Protein AF-A0A7Y0X6A6-F1 (afdb_monomer_lite)

Organism: Vibrio parahaemolyticus (NCBI:txid670)

Secondary structure (DSSP, 8-state):
-TT------PPSTTHHHHHHHHHTT---HHHHHHHHHHHHHHHHHHHTTSSS-HHHHHHHHHHHHHHHHHHHHHHHH-

Sequence (78 aa):
NPDTRLVVSSACSGVTNLLVELANGVQAQERRNQILSQLAEIHDAILNQLQDASETAAEVYALLDTVTTLAEAASIQA

pLDDT: mean 93.64, std 5.7, range [75.69, 98.12]

InterPro domains:
  IPR036393 Acetylglutamate kinase-like superfamily [SSF53633] (4-68)
  IPR042199 Aspartokinase/Bifunctional aspartokinase/homoserine dehydrogenase, catalytic domain [G3DSA:1.20.120.1320] (13-78)

Structure (mmCIF, N/CA/C/O backbone):
data_AF-A0A7Y0X6A6-F1
#
_entry.id   AF-A0A7Y0X6A6-F1
#
loop_
_atom_site.group_PDB
_atom_site.id
_atom_site.type_symbol
_atom_site.label_atom_id
_atom_site.label_alt_id
_atom_site.label_comp_id
_atom_site.label_asym_id
_atom_site.label_entity_id
_atom_site.label_seq_id
_atom_site.pdbx_PDB_ins_code
_atom_site.Cartn_x
_atom_site.Cartn_y
_atom_site.Cartn_z
_atom_site.occupancy
_atom_site.B_iso_or_equiv
_atom_site.auth_seq_id
_atom_site.auth_comp_id
_atom_site.auth_asym_id
_atom_site.auth_atom_id
_atom_site.pdbx_PDB_model_num
ATOM 1 N N . ASN A 1 1 ? 18.867 10.148 -19.735 1.00 76.31 1 ASN A N 1
ATOM 2 C CA . ASN A 1 1 ? 19.929 11.169 -19.671 1.00 76.31 1 ASN A CA 1
ATOM 3 C C . ASN A 1 1 ? 21.138 10.494 -19.027 1.00 76.31 1 ASN A C 1
ATOM 5 O O . ASN A 1 1 ? 21.012 10.091 -17.877 1.00 76.31 1 ASN A O 1
ATOM 9 N N . PRO A 1 2 ? 22.227 10.252 -19.775 1.00 79.94 2 PRO A N 1
ATOM 10 C CA . PRO A 1 2 ? 23.385 9.489 -19.296 1.00 79.94 2 PRO A CA 1
ATOM 11 C C . PRO A 1 2 ? 24.136 10.147 -18.122 1.00 79.94 2 PRO A C 1
ATOM 13 O O . PRO A 1 2 ? 24.872 9.453 -17.428 1.00 79.94 2 PRO A O 1
ATOM 16 N N . ASP A 1 3 ? 23.896 11.433 -17.840 1.00 93.56 3 ASP A N 1
ATOM 17 C CA . ASP A 1 3 ? 24.492 12.149 -16.701 1.00 93.56 3 ASP A CA 1
ATOM 18 C C . ASP A 1 3 ? 23.643 12.074 -15.417 1.00 93.56 3 ASP A C 1
ATOM 20 O O . ASP A 1 3 ? 24.063 12.531 -14.350 1.00 93.56 3 ASP A O 1
ATOM 24 N N . THR A 1 4 ? 22.436 11.497 -15.478 1.00 86.62 4 THR A N 1
ATOM 25 C CA . THR A 1 4 ? 21.575 11.351 -14.297 1.00 86.62 4 THR A CA 1
ATOM 26 C C . THR A 1 4 ? 22.129 10.271 -13.371 1.00 86.62 4 THR A C 1
ATOM 28 O O . THR A 1 4 ? 21.997 9.080 -13.632 1.00 86.62 4 THR A O 1
ATOM 31 N N . ARG A 1 5 ? 22.727 10.704 -12.257 1.00 90.50 5 ARG A N 1
ATOM 32 C CA . ARG A 1 5 ? 23.292 9.827 -11.215 1.00 90.50 5 ARG A CA 1
ATOM 33 C C . ARG A 1 5 ? 22.371 9.578 -10.022 1.00 90.50 5 ARG A C 1
ATOM 35 O O . ARG A 1 5 ? 22.670 8.723 -9.198 1.00 90.50 5 ARG A O 1
ATOM 42 N N . LEU A 1 6 ? 21.286 10.339 -9.914 1.00 87.69 6 LEU A N 1
ATOM 43 C CA . LEU A 1 6 ? 20.326 10.257 -8.822 1.00 87.69 6 LEU A CA 1
ATOM 44 C C . LEU A 1 6 ? 18.917 10.398 -9.384 1.00 87.69 6 LEU A C 1
ATOM 46 O O . LEU A 1 6 ? 18.638 11.324 -10.145 1.00 87.69 6 LEU A O 1
ATOM 50 N N . VAL A 1 7 ? 18.038 9.496 -8.966 1.00 86.75 7 VAL A N 1
ATOM 51 C CA . VAL A 1 7 ? 16.604 9.568 -9.227 1.00 86.75 7 VAL A CA 1
ATOM 52 C C . VAL A 1 7 ? 15.900 9.564 -7.879 1.00 86.75 7 VAL A C 1
ATOM 54 O O . VAL A 1 7 ? 16.164 8.706 -7.043 1.00 86.75 7 VAL A O 1
ATOM 57 N N . VAL A 1 8 ? 15.020 10.539 -7.665 1.00 85.38 8 VAL A N 1
ATOM 58 C CA . VAL A 1 8 ? 14.131 10.591 -6.502 1.00 85.38 8 VAL A CA 1
ATOM 59 C C . VAL A 1 8 ? 12.743 10.199 -6.987 1.00 85.38 8 VAL A C 1
ATOM 61 O O . VAL A 1 8 ? 12.228 10.817 -7.918 1.00 85.38 8 VAL A O 1
ATOM 64 N N . SER A 1 9 ? 12.149 9.177 -6.372 1.00 83.88 9 SER A N 1
ATOM 65 C CA . SER A 1 9 ? 10.781 8.741 -6.664 1.00 83.88 9 SER A CA 1
ATOM 66 C C . SER A 1 9 ? 9.881 8.960 -5.457 1.00 83.88 9 SER A C 1
ATOM 68 O O . SER A 1 9 ? 10.300 8.774 -4.317 1.00 83.88 9 SER A O 1
ATOM 70 N N . SER A 1 10 ? 8.631 9.336 -5.720 1.00 83.75 10 SER A N 1
ATOM 71 C CA . SER A 1 10 ? 7.548 9.248 -4.735 1.00 83.75 10 SER A CA 1
ATOM 72 C C . SER A 1 10 ? 6.938 7.843 -4.738 1.00 83.75 10 SER A C 1
ATOM 74 O O . SER A 1 10 ? 7.232 7.041 -5.629 1.00 83.75 10 SER A O 1
ATOM 76 N N . ALA A 1 11 ? 6.090 7.552 -3.747 1.00 79.75 11 ALA A N 1
ATOM 77 C CA . ALA A 1 11 ? 5.297 6.326 -3.732 1.00 79.75 11 ALA A CA 1
ATOM 78 C C . ALA A 1 11 ? 4.374 6.241 -4.962 1.00 79.75 11 ALA A C 1
ATOM 80 O O . ALA A 1 11 ? 4.029 7.266 -5.563 1.00 79.75 11 ALA A O 1
ATOM 81 N N . CYS A 1 12 ? 3.958 5.021 -5.315 1.00 81.69 12 CYS A N 1
ATOM 82 C CA . CYS A 1 12 ? 3.006 4.782 -6.399 1.00 81.69 12 CYS A CA 1
ATOM 83 C C . CYS A 1 12 ? 1.738 5.629 -6.190 1.00 81.69 12 CYS A C 1
ATOM 85 O O . CYS A 1 12 ? 1.319 5.864 -5.052 1.00 81.69 12 CYS A O 1
ATOM 87 N N . SER A 1 13 ? 1.132 6.105 -7.282 1.00 79.44 13 SER A N 1
ATOM 88 C CA . SER A 1 13 ? -0.054 6.969 -7.216 1.00 79.44 13 SER A CA 1
ATOM 89 C C . SER A 1 13 ? -1.121 6.370 -6.292 1.00 79.44 13 SER A C 1
ATOM 91 O O . SER A 1 13 ? -1.500 5.213 -6.447 1.00 79.44 13 SER A O 1
ATOM 93 N N . GLY A 1 14 ? -1.579 7.148 -5.309 1.00 81.81 14 GLY A N 1
ATOM 94 C CA . GLY A 1 14 ? -2.600 6.732 -4.343 1.00 81.81 14 GLY A CA 1
ATOM 95 C C . GLY A 1 14 ? -2.090 5.991 -3.100 1.00 81.81 14 GLY A C 1
ATOM 96 O O . GLY A 1 14 ? -2.770 6.048 -2.079 1.00 81.81 14 GLY A O 1
ATOM 97 N N . VAL A 1 15 ? -0.887 5.401 -3.109 1.00 94.00 15 VAL A N 1
ATOM 98 C CA . VAL A 1 15 ? -0.357 4.615 -1.970 1.00 94.00 15 VAL A CA 1
ATOM 99 C C . VAL A 1 15 ? -0.245 5.450 -0.697 1.00 94.00 15 VAL A C 1
ATOM 101 O O . VAL A 1 15 ? -0.705 5.022 0.358 1.00 94.00 15 VAL A O 1
ATOM 104 N N . THR A 1 16 ? 0.295 6.669 -0.782 1.00 94.44 16 THR A N 1
ATOM 105 C CA . THR A 1 16 ? 0.439 7.544 0.394 1.00 94.44 16 THR A CA 1
AT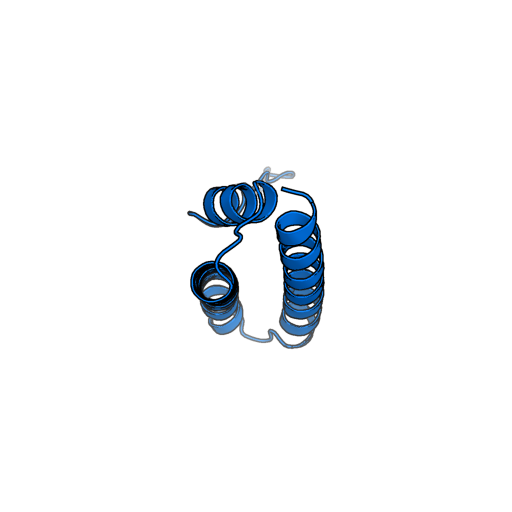OM 106 C C . THR A 1 16 ? -0.903 7.830 1.068 1.00 94.44 16 THR A C 1
ATOM 108 O O . THR A 1 16 ? -0.979 7.820 2.291 1.00 94.44 16 THR A O 1
ATOM 111 N N . ASN A 1 17 ? -1.972 8.040 0.295 1.00 94.31 17 ASN A N 1
ATOM 112 C CA . ASN A 1 17 ? -3.293 8.335 0.857 1.00 94.31 17 ASN A CA 1
ATOM 113 C C . ASN A 1 17 ? -3.879 7.119 1.582 1.00 94.31 17 ASN A C 1
ATOM 115 O O . ASN A 1 17 ? -4.422 7.270 2.673 1.00 94.31 17 ASN A O 1
ATOM 119 N N . LEU A 1 18 ? -3.717 5.924 1.007 1.00 96.62 18 LEU A N 1
ATOM 120 C CA . LEU A 1 18 ? -4.134 4.669 1.635 1.00 96.62 18 LEU A CA 1
ATOM 121 C C . LEU A 1 18 ? -3.384 4.441 2.955 1.00 96.62 18 LEU A C 1
ATOM 123 O O . LEU A 1 18 ? -3.999 4.125 3.969 1.00 96.62 18 LEU A O 1
ATOM 127 N N . LEU A 1 19 ? -2.068 4.675 2.972 1.00 96.69 19 LEU A N 1
ATOM 128 C CA . LEU A 1 19 ? -1.253 4.546 4.183 1.00 96.69 19 LEU A CA 1
ATOM 129 C C . LEU A 1 19 ? -1.633 5.569 5.260 1.00 96.69 19 LEU A C 1
ATOM 131 O O . LEU A 1 19 ? -1.684 5.218 6.435 1.00 96.69 19 LEU A O 1
ATOM 135 N N . VAL A 1 20 ? -1.932 6.815 4.878 1.00 96.88 20 VAL A N 1
ATOM 136 C CA . VAL A 1 20 ? -2.417 7.845 5.813 1.00 96.88 20 VAL A CA 1
ATOM 137 C C . VAL A 1 20 ? -3.769 7.451 6.405 1.00 96.88 20 VAL A C 1
ATOM 139 O O . VAL A 1 20 ? -3.973 7.608 7.606 1.00 96.88 20 VAL A O 1
ATOM 142 N N . GLU A 1 21 ? -4.683 6.912 5.596 1.00 96.94 21 GLU A N 1
ATOM 143 C CA . GLU A 1 21 ? -5.973 6.427 6.090 1.00 96.94 21 GLU A CA 1
ATOM 144 C C . GLU A 1 21 ? -5.787 5.307 7.123 1.00 96.94 21 GLU A C 1
ATOM 146 O O . GLU A 1 21 ? -6.355 5.389 8.210 1.00 96.94 21 GLU A O 1
ATOM 151 N N . LEU A 1 22 ? -4.933 4.315 6.837 1.00 97.06 22 LEU A N 1
ATOM 152 C CA . LEU A 1 22 ? -4.598 3.246 7.787 1.00 97.06 22 LEU A CA 1
ATOM 153 C C . LEU A 1 22 ? -3.968 3.788 9.077 1.00 97.06 22 LEU A C 1
ATOM 155 O O . LEU A 1 22 ? -4.356 3.368 10.167 1.00 97.06 22 LEU A O 1
ATOM 159 N N . ALA A 1 23 ? -3.031 4.732 8.960 1.00 96.25 23 ALA A N 1
ATOM 160 C CA . ALA A 1 23 ? -2.330 5.329 10.096 1.00 96.25 23 ALA A CA 1
ATOM 161 C C . ALA A 1 23 ? -3.251 6.154 11.009 1.00 96.25 23 ALA A C 1
ATOM 163 O O . ALA A 1 23 ? -2.995 6.246 12.206 1.00 96.25 23 ALA A O 1
ATOM 164 N N . ASN A 1 24 ? -4.340 6.709 10.469 1.00 96.75 24 ASN A N 1
ATOM 165 C CA . ASN A 1 24 ? -5.368 7.396 11.253 1.00 96.75 24 ASN A CA 1
ATOM 166 C C . ASN A 1 24 ? -6.278 6.435 12.043 1.00 96.75 24 ASN A C 1
ATOM 168 O O . ASN A 1 24 ? -7.152 6.900 12.767 1.00 96.75 24 ASN A O 1
ATOM 172 N N . GLY A 1 25 ? -6.087 5.117 11.914 1.00 96.31 25 GLY A N 1
ATOM 173 C CA . GLY A 1 25 ? -6.799 4.109 12.694 1.00 96.31 25 GLY A CA 1
ATOM 174 C C . GLY A 1 25 ? -8.183 3.776 12.145 1.00 96.31 25 GLY A C 1
ATOM 175 O O . GLY A 1 25 ? -9.217 4.222 12.639 1.00 96.31 25 GLY A O 1
ATOM 176 N N . VAL A 1 26 ? -8.221 2.920 11.124 1.00 97.50 26 VAL A N 1
ATOM 177 C CA . VAL A 1 26 ? -9.479 2.447 10.529 1.00 97.50 26 VAL A CA 1
ATOM 178 C C . VAL A 1 26 ? -10.128 1.386 11.419 1.00 97.50 26 VAL A C 1
ATOM 180 O O . VAL A 1 26 ? -9.704 0.227 11.435 1.00 97.50 26 VAL A O 1
ATOM 183 N N . GLN A 1 27 ? -11.189 1.783 12.125 1.00 96.25 27 GLN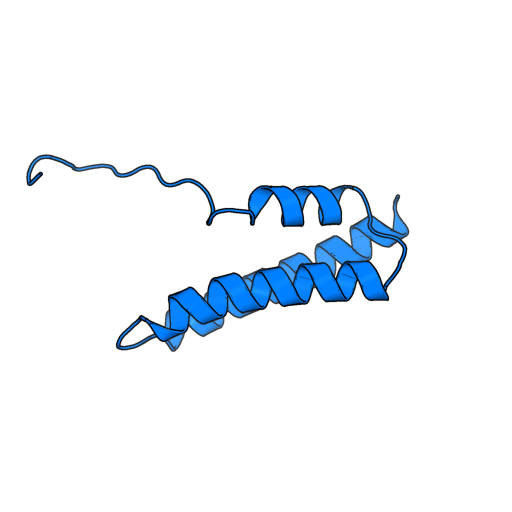 A N 1
ATOM 184 C CA . GLN A 1 27 ? -11.904 0.926 13.078 1.00 96.25 27 G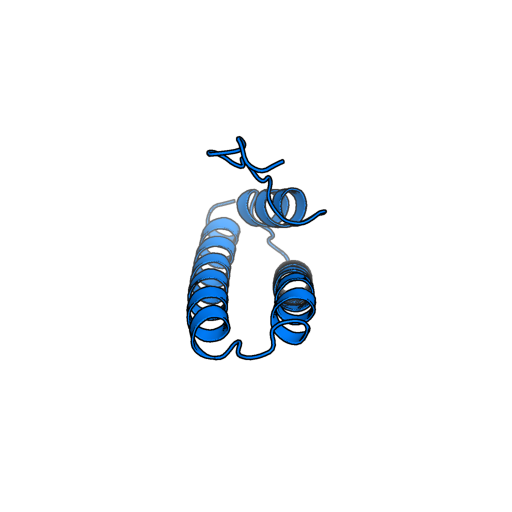LN A CA 1
ATOM 185 C C . GLN A 1 27 ? -12.692 -0.209 12.413 1.00 96.25 27 GLN A C 1
ATOM 187 O O . GLN A 1 27 ? -12.692 -1.348 12.880 1.00 96.25 27 GLN A O 1
ATOM 192 N N . ALA A 1 28 ? -13.354 0.082 11.292 1.00 97.19 28 ALA A N 1
ATOM 193 C CA . ALA A 1 28 ? -14.110 -0.922 10.557 1.00 97.19 28 ALA A CA 1
ATOM 194 C C . ALA A 1 28 ? -13.153 -1.902 9.861 1.00 97.19 28 ALA A C 1
ATOM 196 O O . ALA A 1 28 ? -12.491 -1.545 8.884 1.00 97.19 28 ALA A O 1
ATOM 197 N N . GLN A 1 29 ? -13.117 -3.150 10.334 1.00 96.44 29 GLN A N 1
ATOM 198 C CA . GL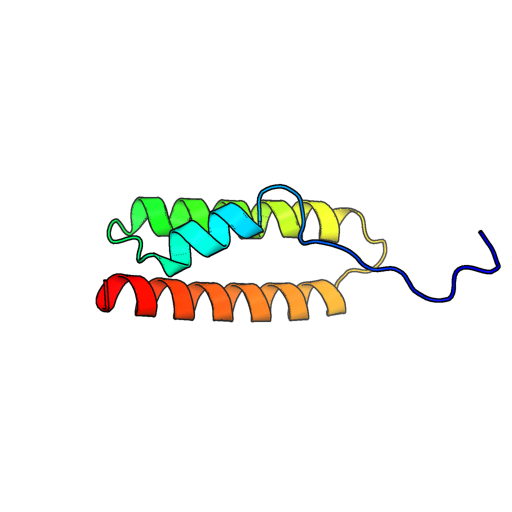N A 1 29 ? -12.256 -4.199 9.780 1.00 96.44 29 GLN A CA 1
ATOM 199 C C . GLN A 1 29 ? -12.469 -4.396 8.274 1.00 96.44 29 GLN A C 1
ATOM 201 O O . GLN A 1 29 ? -11.499 -4.535 7.538 1.00 96.44 29 GLN A O 1
ATOM 206 N N . GLU A 1 30 ? -13.715 -4.340 7.793 1.00 97.62 30 GLU A N 1
ATOM 207 C CA . GLU A 1 30 ? -14.013 -4.445 6.359 1.00 97.62 30 GLU A CA 1
ATOM 208 C C . GLU A 1 30 ? -13.323 -3.343 5.548 1.00 97.62 30 GLU A C 1
ATOM 210 O O . GLU A 1 30 ? -12.675 -3.629 4.543 1.00 97.62 30 GLU A O 1
ATOM 215 N N . ARG A 1 31 ? -13.397 -2.087 6.010 1.00 97.44 31 ARG A N 1
ATOM 216 C CA . ARG A 1 31 ? -12.740 -0.956 5.345 1.00 97.44 31 ARG A CA 1
ATOM 217 C C . ARG A 1 31 ? -11.222 -1.091 5.397 1.00 97.44 31 ARG A C 1
ATOM 219 O O . ARG A 1 31 ? -10.559 -0.864 4.390 1.00 97.44 31 ARG A O 1
ATOM 226 N N . ARG A 1 32 ? -10.670 -1.497 6.543 1.00 97.81 32 ARG A N 1
ATOM 227 C CA . ARG A 1 32 ? -9.229 -1.735 6.694 1.00 97.81 32 ARG A CA 1
ATOM 228 C C . ARG A 1 32 ? -8.744 -2.798 5.705 1.00 97.81 32 ARG A C 1
ATOM 230 O O . ARG A 1 32 ? -7.789 -2.554 4.974 1.00 97.81 32 ARG A O 1
ATOM 237 N N . ASN A 1 33 ? -9.458 -3.918 5.606 1.00 97.81 33 ASN A N 1
ATOM 238 C CA . ASN A 1 33 ? -9.150 -4.993 4.664 1.00 97.81 33 ASN A CA 1
ATOM 239 C C . ASN A 1 33 ? -9.253 -4.535 3.203 1.00 97.81 33 ASN A C 1
ATOM 241 O O . ASN A 1 33 ? -8.410 -4.904 2.391 1.00 97.81 33 ASN A O 1
ATOM 245 N N . GLN A 1 34 ? -10.240 -3.700 2.861 1.00 98.12 34 GLN A N 1
ATOM 246 C CA . GLN A 1 34 ? -10.351 -3.117 1.517 1.00 98.12 34 GLN A CA 1
ATOM 247 C C . GLN A 1 34 ? -9.133 -2.261 1.156 1.00 98.12 34 GLN A C 1
ATOM 249 O O . GLN A 1 34 ? -8.635 -2.354 0.037 1.00 98.12 34 GLN A O 1
ATOM 254 N N . ILE A 1 35 ? -8.645 -1.436 2.085 1.00 98.00 35 ILE A N 1
ATOM 255 C CA . ILE A 1 35 ? -7.470 -0.584 1.855 1.00 98.00 35 ILE A CA 1
ATOM 256 C C . ILE A 1 35 ? -6.204 -1.435 1.697 1.00 98.00 35 ILE A C 1
ATOM 258 O O . ILE A 1 35 ? -5.406 -1.184 0.795 1.00 98.00 35 ILE A O 1
ATOM 262 N N . LEU A 1 36 ? -6.036 -2.463 2.536 1.00 97.81 36 LEU A N 1
ATOM 263 C CA . LEU A 1 36 ? -4.917 -3.405 2.438 1.00 97.81 36 LEU A CA 1
ATOM 264 C C . LEU A 1 36 ? -4.941 -4.185 1.113 1.00 97.81 36 LEU A C 1
ATOM 266 O O . LEU A 1 36 ? -3.899 -4.324 0.476 1.00 97.81 36 LEU A O 1
ATOM 270 N N . SER A 1 37 ? -6.121 -4.612 0.647 1.00 97.56 37 SER A N 1
ATOM 271 C CA . SER A 1 37 ? -6.282 -5.244 -0.674 1.00 97.56 37 SER A CA 1
ATOM 272 C C . SER A 1 37 ? -5.884 -4.296 -1.803 1.00 97.56 37 SER A C 1
ATOM 274 O O . SER A 1 37 ? -5.118 -4.677 -2.679 1.00 97.56 37 SER A O 1
ATOM 276 N N . GLN A 1 38 ? -6.325 -3.034 -1.753 1.00 97.12 38 GLN A N 1
ATOM 277 C CA . GLN A 1 38 ? -5.944 -2.034 -2.757 1.00 97.12 38 GLN A CA 1
ATOM 278 C C . GLN A 1 38 ? -4.431 -1.787 -2.782 1.00 97.12 38 GLN A C 1
ATOM 280 O O . GLN A 1 38 ? -3.849 -1.635 -3.855 1.00 97.12 38 GLN A O 1
ATOM 285 N N . LEU A 1 39 ? -3.775 -1.766 -1.616 1.00 96.75 39 LEU A N 1
ATOM 286 C CA . LEU A 1 39 ? -2.316 -1.688 -1.544 1.00 96.75 39 LEU A CA 1
ATOM 287 C C . LEU A 1 39 ? -1.662 -2.897 -2.217 1.00 96.75 39 LEU A C 1
ATOM 289 O O . LEU A 1 39 ? -0.761 -2.699 -3.030 1.00 96.75 39 LEU A O 1
ATOM 293 N N . ALA A 1 40 ? -2.114 -4.116 -1.919 1.00 96.62 40 ALA A N 1
ATOM 294 C CA . ALA A 1 40 ? -1.591 -5.328 -2.543 1.00 96.62 40 ALA A CA 1
ATOM 295 C C . ALA A 1 40 ? -1.785 -5.312 -4.068 1.00 96.62 40 ALA A C 1
ATOM 297 O O . ALA A 1 40 ? -0.820 -5.495 -4.801 1.00 96.62 40 ALA A O 1
ATOM 298 N N . GLU A 1 41 ? -2.980 -4.969 -4.553 1.00 96.69 41 GLU A N 1
ATOM 299 C CA . GLU A 1 41 ? -3.304 -4.898 -5.985 1.00 96.69 41 GLU A CA 1
ATOM 300 C C . GLU A 1 41 ? -2.401 -3.922 -6.754 1.00 96.69 41 GLU A C 1
ATOM 302 O O . GLU A 1 41 ? -1.934 -4.241 -7.849 1.00 96.69 41 GLU A O 1
ATOM 307 N N . ILE A 1 42 ? -2.115 -2.744 -6.184 1.00 95.44 42 ILE A N 1
ATOM 308 C CA . ILE A 1 42 ? -1.197 -1.770 -6.795 1.00 95.44 42 ILE A CA 1
ATOM 309 C C . ILE A 1 42 ? 0.199 -2.377 -6.968 1.00 95.44 42 ILE A C 1
ATOM 311 O O . ILE A 1 42 ? 0.824 -2.194 -8.015 1.00 95.44 42 ILE A O 1
ATOM 315 N N . HIS A 1 43 ? 0.701 -3.079 -5.952 1.00 95.06 43 HIS A N 1
ATOM 316 C CA . HIS A 1 43 ? 2.048 -3.640 -5.992 1.00 95.06 43 HIS A CA 1
ATOM 317 C C . HIS A 1 43 ? 2.115 -4.894 -6.869 1.00 95.06 43 HIS A C 1
ATOM 319 O O . HIS A 1 43 ? 3.047 -5.014 -7.663 1.00 95.06 43 HIS A O 1
ATOM 325 N N . ASP A 1 44 ? 1.100 -5.756 -6.831 1.00 95.44 44 ASP A N 1
ATOM 326 C CA . ASP A 1 44 ? 0.977 -6.912 -7.722 1.00 95.44 44 ASP A CA 1
ATOM 327 C C . ASP A 1 44 ? 0.947 -6.479 -9.191 1.00 95.44 44 ASP A C 1
ATOM 329 O O . ASP A 1 44 ? 1.620 -7.074 -10.033 1.00 95.44 44 ASP A O 1
ATOM 333 N N . ALA A 1 45 ? 0.234 -5.398 -9.522 1.00 94.62 45 ALA A N 1
ATOM 334 C CA . ALA A 1 45 ? 0.208 -4.861 -10.881 1.00 94.62 45 ALA A CA 1
ATOM 335 C C . ALA A 1 45 ? 1.598 -4.423 -11.380 1.00 94.62 45 ALA A C 1
ATOM 337 O O . ALA A 1 45 ? 1.872 -4.519 -12.578 1.00 94.62 45 ALA A O 1
ATOM 338 N N . ILE A 1 46 ? 2.477 -3.953 -10.490 1.00 92.81 46 ILE A N 1
ATOM 339 C CA . ILE A 1 46 ? 3.861 -3.578 -10.821 1.00 92.81 46 ILE A CA 1
ATOM 340 C C . ILE A 1 46 ? 4.740 -4.827 -10.925 1.00 92.81 46 ILE A C 1
ATOM 342 O O . ILE A 1 46 ? 5.462 -4.981 -11.908 1.00 92.81 46 ILE A O 1
ATOM 346 N N . LEU A 1 47 ? 4.653 -5.736 -9.949 1.00 94.56 47 LEU A N 1
ATOM 347 C CA . LEU A 1 47 ? 5.418 -6.986 -9.920 1.00 94.56 47 LEU A CA 1
ATOM 348 C C . LEU A 1 47 ? 5.150 -7.845 -11.161 1.00 94.56 47 LEU A C 1
ATOM 350 O O . LEU A 1 47 ? 6.088 -8.367 -11.756 1.00 94.56 47 LEU A O 1
ATOM 354 N N . ASN A 1 48 ? 3.895 -7.911 -11.615 1.00 95.00 48 ASN A N 1
ATOM 355 C CA . ASN A 1 48 ? 3.488 -8.659 -12.809 1.00 95.00 48 ASN A CA 1
ATOM 356 C C . ASN A 1 48 ? 4.102 -8.138 -14.121 1.00 95.00 48 ASN A C 1
ATOM 358 O O . ASN A 1 48 ? 4.019 -8.813 -15.146 1.00 95.00 48 ASN A O 1
ATOM 362 N N . GLN A 1 49 ? 4.698 -6.942 -14.120 1.00 94.62 49 GLN A N 1
ATOM 363 C CA . GLN A 1 49 ? 5.395 -6.382 -15.283 1.00 94.62 49 GLN A CA 1
ATOM 364 C C . GLN A 1 49 ? 6.895 -6.712 -15.291 1.00 94.62 49 GLN A C 1
ATOM 366 O O . GLN A 1 49 ? 7.576 -6.430 -16.279 1.00 94.62 49 GLN A O 1
ATOM 371 N N . LEU A 1 50 ? 7.426 -7.292 -14.211 1.00 93.19 50 LEU A N 1
ATOM 372 C CA . LEU A 1 50 ? 8.830 -7.677 -14.111 1.00 93.19 50 LEU A CA 1
ATOM 373 C C . LEU A 1 50 ? 9.051 -9.060 -14.737 1.00 93.19 50 LEU A C 1
ATOM 375 O O . LEU A 1 50 ? 8.242 -9.971 -14.584 1.00 93.19 50 LEU A O 1
ATOM 379 N N . GLN A 1 51 ? 10.173 -9.221 -15.439 1.00 90.44 51 GLN A N 1
ATOM 380 C CA . GLN A 1 51 ? 10.527 -10.488 -16.088 1.00 90.44 51 GLN A CA 1
ATOM 381 C C . GLN A 1 51 ? 10.904 -11.582 -15.076 1.00 90.44 51 GLN A C 1
ATOM 383 O O . GLN A 1 51 ? 10.624 -12.755 -15.309 1.00 90.44 51 GLN A O 1
ATOM 388 N N . ASP A 1 52 ? 11.519 -11.187 -13.961 1.00 92.75 52 ASP A N 1
ATOM 389 C CA . ASP A 1 52 ? 11.764 -12.018 -12.786 1.00 92.75 52 ASP A CA 1
ATOM 390 C C . ASP A 1 52 ? 11.460 -11.171 -11.548 1.00 92.75 52 ASP A C 1
ATOM 392 O O . ASP A 1 52 ? 12.110 -10.154 -11.303 1.00 92.75 52 ASP A O 1
ATOM 396 N N . ALA A 1 53 ? 10.409 -11.553 -10.828 1.00 93.06 53 ALA A N 1
ATOM 397 C CA . ALA A 1 53 ? 9.884 -10.798 -9.700 1.00 93.06 53 ALA A CA 1
ATOM 398 C C . ALA A 1 53 ? 10.057 -11.528 -8.366 1.00 93.06 53 ALA A C 1
ATOM 400 O O . ALA A 1 53 ? 9.638 -10.984 -7.354 1.00 93.06 53 ALA A O 1
ATOM 401 N N . SER A 1 54 ? 10.610 -12.747 -8.325 1.00 93.31 54 SER A N 1
ATOM 402 C CA . SER A 1 54 ? 10.457 -13.618 -7.147 1.00 93.31 54 SER A CA 1
ATOM 403 C C . SER A 1 54 ? 11.037 -13.007 -5.869 1.00 93.31 54 SER A C 1
ATOM 405 O O . SER A 1 54 ? 10.386 -13.031 -4.826 1.00 93.31 54 SER A O 1
ATOM 407 N N . GLU A 1 55 ? 12.249 -12.456 -5.942 1.00 95.44 55 GLU A N 1
ATOM 408 C CA . GLU A 1 55 ? 12.908 -11.816 -4.798 1.00 95.44 55 GLU A CA 1
ATOM 409 C C . GLU A 1 55 ? 12.199 -10.510 -4.414 1.00 95.44 55 GLU A C 1
ATOM 411 O O . GLU A 1 55 ? 11.847 -10.304 -3.256 1.00 95.44 55 GLU A O 1
ATOM 416 N N . THR A 1 56 ? 11.899 -9.653 -5.396 1.00 94.56 56 THR A N 1
ATOM 417 C CA . THR A 1 56 ? 11.200 -8.382 -5.154 1.00 94.56 56 THR A CA 1
ATOM 418 C C . THR A 1 56 ? 9.798 -8.596 -4.583 1.00 94.56 56 THR A C 1
ATOM 420 O O . THR A 1 56 ? 9.380 -7.853 -3.701 1.00 94.56 56 THR A O 1
ATOM 423 N N . ALA A 1 57 ? 9.078 -9.617 -5.044 1.00 95.62 57 ALA A N 1
ATOM 424 C CA . ALA A 1 57 ? 7.756 -9.969 -4.545 1.00 95.62 57 ALA A CA 1
ATOM 425 C C . ALA A 1 57 ? 7.816 -10.407 -3.080 1.00 95.62 57 ALA A C 1
ATOM 427 O O . ALA A 1 57 ? 6.999 -9.956 -2.283 1.00 95.62 57 ALA A O 1
ATOM 428 N N . ALA A 1 58 ? 8.804 -11.227 -2.705 1.00 97.06 58 ALA A N 1
ATOM 429 C CA . ALA A 1 58 ? 8.990 -11.641 -1.316 1.00 97.06 58 ALA A CA 1
ATOM 430 C C . ALA A 1 58 ? 9.186 -10.433 -0.382 1.00 97.06 58 ALA A C 1
ATOM 432 O O . ALA A 1 58 ? 8.510 -10.330 0.641 1.00 97.06 58 ALA A O 1
ATOM 433 N N . GLU A 1 59 ? 10.038 -9.483 -0.773 1.00 97.19 59 GLU A N 1
ATOM 434 C CA . GLU A 1 59 ? 10.279 -8.253 -0.008 1.00 97.19 59 GLU A CA 1
ATOM 435 C C . GLU A 1 59 ? 9.034 -7.354 0.059 1.00 97.19 59 GLU A C 1
ATOM 437 O O . GLU A 1 59 ? 8.676 -6.845 1.123 1.00 97.19 59 GLU A O 1
ATOM 442 N N . VAL A 1 60 ? 8.318 -7.188 -1.059 1.00 96.12 60 VAL A N 1
ATOM 443 C CA . VAL A 1 60 ? 7.069 -6.412 -1.102 1.00 96.12 60 VAL A CA 1
ATOM 444 C C . VAL A 1 60 ? 6.009 -7.018 -0.182 1.00 96.12 60 VAL A C 1
ATOM 446 O O . VAL A 1 60 ? 5.376 -6.284 0.579 1.00 96.12 60 VAL A O 1
ATOM 449 N N . TYR A 1 61 ? 5.823 -8.339 -0.197 1.00 97.00 61 TYR A N 1
ATOM 450 C CA . TYR A 1 61 ? 4.851 -8.992 0.680 1.00 97.00 61 TYR A CA 1
ATOM 451 C C . TYR A 1 61 ? 5.249 -8.916 2.157 1.00 97.00 61 TYR A C 1
ATOM 453 O O . TYR A 1 61 ? 4.374 -8.710 2.996 1.00 97.00 61 TYR A O 1
ATOM 461 N N . ALA A 1 62 ? 6.542 -8.987 2.491 1.00 98.06 62 ALA A N 1
ATOM 462 C CA . ALA A 1 62 ? 7.012 -8.770 3.862 1.00 98.06 62 ALA A CA 1
ATOM 463 C C . ALA A 1 62 ? 6.698 -7.345 4.366 1.00 98.06 62 ALA A C 1
ATOM 465 O O . ALA A 1 62 ? 6.292 -7.145 5.517 1.00 98.06 62 ALA A O 1
ATOM 466 N N . LEU A 1 63 ? 6.822 -6.340 3.494 1.00 97.25 63 LEU A N 1
ATOM 467 C CA . LEU A 1 63 ? 6.419 -4.969 3.811 1.00 97.25 63 LEU A CA 1
ATOM 468 C C . LEU A 1 63 ? 4.897 -4.835 3.958 1.00 97.25 63 LEU A C 1
ATOM 470 O O . LEU A 1 63 ? 4.440 -4.163 4.882 1.00 97.25 63 LEU A O 1
ATOM 474 N N . LEU A 1 64 ? 4.102 -5.482 3.100 1.00 97.06 64 LEU A N 1
ATOM 475 C CA . LEU A 1 64 ? 2.636 -5.477 3.207 1.00 97.06 64 LEU A CA 1
ATOM 476 C C . LEU A 1 64 ? 2.138 -6.165 4.491 1.00 97.06 64 LEU A C 1
ATOM 478 O O . LEU A 1 64 ? 1.185 -5.683 5.107 1.00 97.06 64 LEU A O 1
ATOM 482 N N . ASP A 1 65 ? 2.803 -7.229 4.941 1.00 98.12 65 ASP A N 1
ATOM 483 C CA . ASP A 1 65 ? 2.524 -7.885 6.227 1.00 98.12 65 ASP A CA 1
ATOM 484 C C . ASP A 1 65 ? 2.823 -6.951 7.414 1.00 98.12 65 ASP A C 1
ATOM 486 O O . ASP A 1 65 ? 2.011 -6.776 8.331 1.00 98.12 65 ASP A O 1
ATOM 490 N N . THR A 1 66 ? 3.943 -6.226 7.336 1.00 98.06 66 THR A N 1
ATOM 491 C CA . THR A 1 66 ? 4.287 -5.185 8.315 1.00 98.06 66 THR A CA 1
ATOM 492 C C . THR A 1 66 ? 3.230 -4.076 8.343 1.00 98.06 66 THR A C 1
ATOM 494 O O . THR A 1 66 ? 2.767 -3.687 9.415 1.00 98.06 66 THR A O 1
ATOM 497 N N . VAL A 1 67 ? 2.801 -3.579 7.176 1.00 97.50 67 VAL A N 1
ATOM 498 C CA . VAL A 1 67 ? 1.740 -2.563 7.068 1.00 97.50 67 VAL A CA 1
ATOM 499 C C . VAL A 1 67 ? 0.424 -3.075 7.650 1.00 97.50 67 VAL A C 1
ATOM 501 O O . VAL A 1 67 ? -0.256 -2.325 8.347 1.00 97.50 67 VAL A O 1
ATOM 504 N N . THR A 1 68 ? 0.085 -4.344 7.422 1.00 97.88 68 THR A N 1
ATOM 505 C CA . THR A 1 68 ? -1.108 -4.986 7.992 1.00 97.88 68 THR A CA 1
ATOM 506 C C . THR A 1 68 ? -1.061 -4.965 9.518 1.00 97.88 68 THR A C 1
ATOM 508 O O . THR A 1 68 ? -1.983 -4.453 10.153 1.00 97.88 68 THR A O 1
ATOM 511 N N . THR A 1 69 ? 0.055 -5.407 10.104 1.00 97.88 69 THR A N 1
ATOM 512 C CA . THR A 1 69 ? 0.265 -5.392 11.561 1.00 97.88 69 THR A CA 1
ATOM 513 C C . THR A 1 69 ? 0.152 -3.977 12.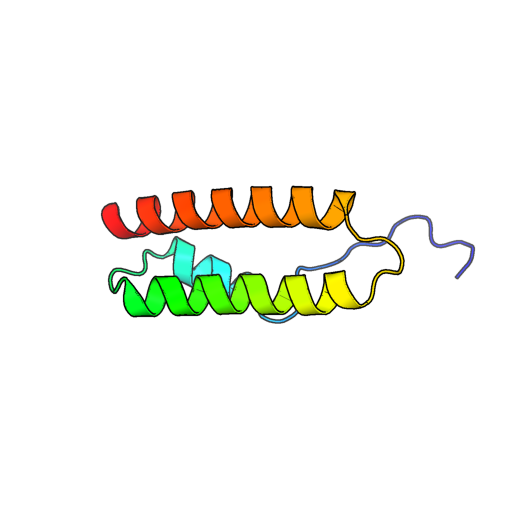139 1.00 97.88 69 THR A C 1
ATOM 515 O O . THR A 1 69 ? -0.508 -3.754 13.156 1.00 97.88 69 THR A O 1
ATOM 518 N N . LEU A 1 70 ? 0.765 -2.988 11.481 1.00 97.88 70 LEU A N 1
ATOM 519 C CA . LEU A 1 70 ? 0.713 -1.590 11.917 1.00 97.88 70 LEU A CA 1
ATOM 520 C C . LEU A 1 70 ? -0.695 -0.996 11.799 1.00 97.88 70 LEU A C 1
ATOM 522 O O . LEU A 1 70 ? -1.115 -0.254 12.685 1.00 97.88 70 LEU A O 1
ATOM 526 N N . ALA A 1 71 ? -1.437 -1.332 10.745 1.00 97.56 71 ALA A N 1
ATOM 527 C CA . ALA A 1 71 ? -2.812 -0.884 10.554 1.00 97.56 71 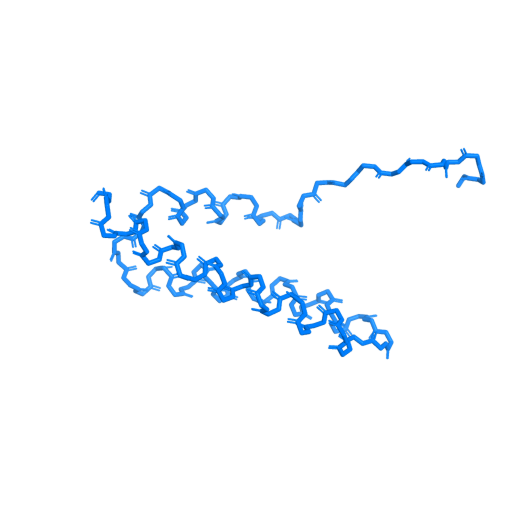ALA A CA 1
ATOM 528 C C . ALA A 1 71 ? -3.761 -1.456 11.616 1.00 97.56 71 ALA A C 1
ATOM 530 O O . ALA A 1 71 ? -4.646 -0.752 12.107 1.00 97.56 71 ALA A O 1
ATOM 531 N N . GLU A 1 72 ? -3.581 -2.722 11.994 1.00 96.56 72 GLU A N 1
ATOM 532 C CA . GLU A 1 72 ? -4.322 -3.328 13.101 1.00 96.56 72 GLU A CA 1
ATOM 533 C C . GLU A 1 72 ? -4.000 -2.633 14.423 1.00 96.56 72 GLU A C 1
ATOM 535 O O . GLU A 1 72 ? -4.915 -2.196 15.126 1.00 96.56 72 GLU A O 1
ATOM 540 N N . ALA A 1 73 ? -2.714 -2.441 14.725 1.00 97.19 73 ALA A N 1
ATOM 541 C CA . ALA A 1 73 ? -2.287 -1.734 15.926 1.00 97.19 73 ALA A CA 1
ATOM 542 C C . ALA A 1 73 ? -2.845 -0.301 15.977 1.00 97.19 73 ALA A C 1
ATOM 544 O O . ALA A 1 73 ? -3.315 0.131 17.030 1.00 97.19 73 ALA A O 1
ATOM 545 N N . ALA A 1 74 ? -2.824 0.428 14.857 1.00 96.81 74 ALA A N 1
ATOM 546 C CA . ALA A 1 74 ? -3.379 1.776 14.755 1.00 96.81 74 ALA A CA 1
ATOM 547 C C . ALA A 1 74 ? -4.893 1.790 14.998 1.00 96.81 74 ALA A C 1
ATOM 549 O O . ALA A 1 74 ? -5.385 2.675 15.689 1.00 96.81 74 ALA A O 1
ATOM 550 N N . SER A 1 75 ? -5.632 0.789 14.503 1.00 96.75 75 SER A N 1
ATOM 551 C CA . SER A 1 75 ? -7.080 0.704 14.736 1.00 96.75 75 SER A CA 1
ATOM 552 C C . SER A 1 75 ? -7.441 0.554 16.215 1.00 96.75 75 SER A C 1
ATOM 554 O O . SER A 1 75 ? -8.423 1.122 16.667 1.00 96.75 75 SER A O 1
ATOM 556 N N . ILE A 1 76 ? -6.620 -0.145 16.999 1.00 95.00 76 ILE A N 1
ATOM 557 C CA . ILE A 1 76 ? -6.882 -0.357 18.431 1.00 95.00 76 ILE A CA 1
ATOM 558 C C . ILE A 1 76 ? -6.563 0.902 19.256 1.00 95.00 76 ILE A C 1
ATOM 560 O O . ILE A 1 76 ? -7.141 1.105 20.321 1.00 95.00 76 ILE A O 1
ATOM 564 N N . GLN A 1 77 ? -5.628 1.731 18.786 1.00 85.56 77 GLN A N 1
ATOM 565 C CA . GLN A 1 77 ? -5.126 2.906 19.507 1.00 85.56 77 GLN A CA 1
ATOM 566 C C . GLN A 1 77 ? -5.878 4.209 19.187 1.00 85.56 77 GLN A C 1
ATOM 568 O O . GLN A 1 77 ? -5.648 5.204 19.875 1.00 85.56 77 GLN A O 1
ATOM 573 N N . ALA A 1 78 ? -6.717 4.210 18.147 1.00 75.69 78 ALA A N 1
ATOM 574 C CA . ALA A 1 78 ? -7.411 5.390 17.629 1.00 75.69 78 ALA A CA 1
ATOM 575 C C . ALA A 1 78 ? -8.738 5.705 18.330 1.00 75.69 78 ALA A C 1
ATOM 577 O O . ALA A 1 78 ? -9.461 4.757 18.716 1.00 75.69 78 ALA A O 1
#

Radius of gyration: 14.95 Å; chains: 1; bounding box: 39×26×39 Å

Foldseek 3Di:
DVPDPDDDDDDDPPLVVLLVVLLQADQPPVVVVVSLVVLVVSVVVVLVPDPDNVVVVVVSVVVSVVSSVNSNVSNVVD